Protein AF-A0A7C5HHE4-F1 (afdb_monomer_lite)

Secondary structure (DSSP, 8-state):
-HHHH-TT--EEE-TTS-EEE-GGG-----HHHHT-TT--------TTSPPP-SS--HHHHHHHHHHHHHTSPPP--S---S---SGGGGPPPP--SSSSPPP-TTTS--------S--------TT---S--

Structure (mmCIF, N/CA/C/O backbone):
data_AF-A0A7C5HHE4-F1
#
_entry.id   AF-A0A7C5HHE4-F1
#
loop_
_atom_site.group_PDB
_atom_site.id
_atom_site.type_symbol
_atom_site.label_atom_id
_atom_site.label_alt_id
_atom_site.label_comp_id
_atom_site.label_asym_id
_atom_site.label_entity_id
_atom_site.label_seq_id
_atom_site.pdbx_PDB_ins_code
_atom_site.Cartn_x
_atom_site.Cartn_y
_atom_site.Cartn_z
_atom_site.occupancy
_atom_site.B_iso_or_equiv
_atom_site.auth_seq_id
_atom_site.auth_comp_id
_atom_site.auth_asym_id
_atom_site.auth_atom_id
_atom_site.pdbx_PDB_model_num
ATOM 1 N N . MET A 1 1 ? -16.539 -1.641 33.511 1.00 81.88 1 MET A N 1
ATOM 2 C CA . MET A 1 1 ? -15.264 -2.369 33.288 1.00 81.88 1 MET A CA 1
ATOM 3 C C . MET A 1 1 ? -14.648 -2.061 31.930 1.00 81.88 1 MET A C 1
ATOM 5 O O . MET A 1 1 ? -13.478 -1.718 31.909 1.00 81.88 1 MET A O 1
ATOM 9 N N . CYS A 1 2 ? -15.397 -2.138 30.824 1.00 88.19 2 CYS A N 1
ATOM 10 C CA . CYS A 1 2 ? -14.914 -1.763 29.486 1.00 88.19 2 CYS A CA 1
ATOM 11 C C . CYS A 1 2 ? -14.295 -0.353 29.424 1.00 88.19 2 CYS A C 1
ATOM 13 O O . CYS A 1 2 ? -13.207 -0.215 28.875 1.00 88.19 2 CYS A O 1
ATOM 15 N N . VAL A 1 3 ? -14.925 0.637 30.072 1.00 90.38 3 VAL A N 1
ATOM 16 C CA . VAL A 1 3 ? -14.398 2.005 30.261 1.00 90.38 3 VAL A CA 1
ATOM 17 C C . VAL A 1 3 ? -12.988 1.975 30.861 1.00 90.38 3 VAL A C 1
ATOM 19 O O . VAL A 1 3 ? -12.043 2.434 30.240 1.00 90.38 3 VAL A O 1
ATOM 22 N N . ASN A 1 4 ? -12.808 1.299 31.999 1.00 90.19 4 ASN A N 1
ATOM 23 C CA . ASN A 1 4 ? -11.510 1.203 32.683 1.00 90.19 4 ASN A CA 1
ATOM 24 C C . ASN A 1 4 ? -10.440 0.430 31.887 1.00 90.19 4 ASN A C 1
ATOM 26 O O . ASN A 1 4 ? -9.250 0.563 32.159 1.00 90.19 4 ASN A O 1
ATOM 30 N N . GLN A 1 5 ? -10.845 -0.445 30.960 1.00 91.38 5 GLN A N 1
ATOM 31 C CA . GLN A 1 5 ? -9.909 -1.233 30.153 1.00 91.38 5 GLN A CA 1
ATOM 32 C C . GLN A 1 5 ? -9.448 -0.494 28.890 1.00 91.38 5 GLN A C 1
ATOM 34 O O . GLN A 1 5 ? -8.415 -0.864 28.325 1.00 91.38 5 GLN A O 1
ATOM 39 N N . CYS A 1 6 ? -10.178 0.524 28.437 1.00 93.44 6 CYS A N 1
ATOM 40 C CA . CYS A 1 6 ? -9.833 1.276 27.241 1.00 93.44 6 CYS A CA 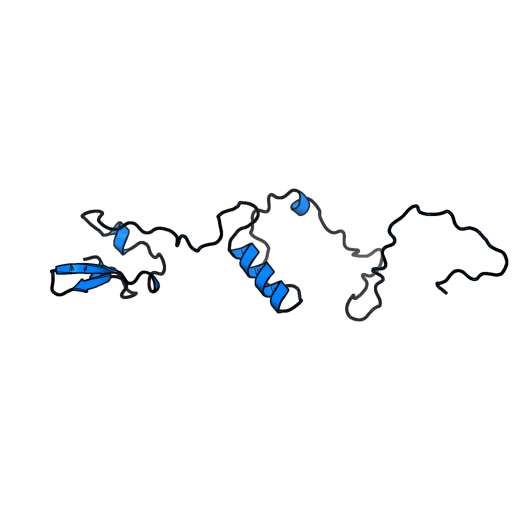1
ATOM 41 C C . CYS A 1 6 ? -8.911 2.452 27.584 1.00 93.44 6 CYS A C 1
ATOM 43 O O . CYS A 1 6 ? -9.295 3.338 28.330 1.00 93.44 6 CYS A O 1
ATOM 45 N N . THR A 1 7 ? -7.708 2.480 27.009 1.00 93.69 7 THR A N 1
ATOM 46 C CA . THR A 1 7 ? -6.773 3.619 27.136 1.00 93.69 7 THR A CA 1
ATOM 47 C C . THR A 1 7 ? -7.063 4.736 26.125 1.00 93.69 7 THR A C 1
ATOM 49 O O . THR A 1 7 ? -6.464 5.799 26.195 1.00 93.69 7 THR A O 1
ATOM 52 N N . PHE A 1 8 ? -7.963 4.486 25.173 1.00 94.25 8 PHE A N 1
ATOM 53 C CA . PHE A 1 8 ? -8.293 5.396 24.073 1.00 94.25 8 PHE A CA 1
ATOM 54 C C . PHE A 1 8 ? -9.666 6.059 24.254 1.00 94.25 8 PHE A C 1
ATOM 56 O O . PHE A 1 8 ? -10.228 6.564 23.289 1.00 94.25 8 PHE A O 1
ATOM 63 N N . ASP A 1 9 ? -10.238 5.992 25.463 1.00 92.75 9 ASP A N 1
ATOM 64 C CA . ASP A 1 9 ? -11.522 6.615 25.816 1.00 92.75 9 ASP A CA 1
ATOM 65 C C . ASP A 1 9 ? -12.663 6.311 24.826 1.00 92.75 9 ASP A C 1
ATOM 67 O O . ASP A 1 9 ? -13.520 7.146 24.535 1.00 92.75 9 ASP A O 1
ATOM 71 N N . VAL A 1 10 ? -12.676 5.084 24.290 1.00 95.12 10 VAL A N 1
ATOM 72 C CA . VAL A 1 10 ? -13.721 4.613 23.367 1.00 95.12 10 VAL A CA 1
ATOM 73 C C . VAL A 1 10 ? -15.041 4.454 24.105 1.00 95.12 10 VAL A C 1
ATOM 75 O O . VAL A 1 10 ? -16.079 4.843 23.586 1.00 95.12 10 VAL A O 1
ATOM 78 N N . HIS A 1 11 ? -15.019 3.864 25.301 1.00 93.25 11 HIS A N 1
ATOM 79 C CA . HIS A 1 11 ? -16.228 3.542 26.055 1.00 93.25 11 HIS A CA 1
ATOM 80 C C . HIS A 1 11 ? -16.489 4.585 27.139 1.00 93.25 11 HIS A C 1
ATOM 82 O O . HIS A 1 11 ? -15.580 4.922 27.895 1.00 93.25 11 HIS A O 1
ATOM 88 N N . TYR A 1 12 ? -17.740 5.013 27.278 1.00 91.56 12 TYR A N 1
ATOM 89 C CA . TYR A 1 12 ? -18.189 5.924 28.329 1.00 91.56 12 TYR A CA 1
ATOM 90 C C . TYR A 1 12 ? -19.559 5.493 28.864 1.00 91.56 12 TYR A C 1
ATOM 92 O O . TYR A 1 12 ? -20.317 4.822 28.165 1.00 91.56 12 TYR A O 1
ATOM 100 N N . ASN A 1 13 ? -19.865 5.845 30.113 1.00 90.62 13 ASN A N 1
ATOM 101 C CA . ASN A 1 13 ? -21.180 5.592 30.706 1.00 90.62 13 ASN A CA 1
ATOM 102 C C . ASN A 1 13 ? -22.024 6.862 30.602 1.00 90.62 13 ASN A C 1
ATOM 104 O O . ASN A 1 13 ? -21.533 7.941 30.937 1.00 90.62 13 ASN A O 1
ATOM 108 N N . GLU A 1 14 ? -23.273 6.730 30.170 1.00 86.25 14 GLU A N 1
ATOM 109 C CA . GLU A 1 14 ? -24.264 7.802 30.280 1.00 86.25 14 GLU A CA 1
ATOM 110 C C . GLU A 1 14 ? -25.022 7.736 31.617 1.00 86.25 14 GLU A C 1
ATOM 112 O O . GLU A 1 14 ? -24.877 6.790 32.398 1.00 86.25 14 GLU A O 1
ATOM 117 N N . GLU A 1 15 ? -25.806 8.778 31.908 1.00 82.75 15 GLU A N 1
ATOM 118 C CA . GLU A 1 15 ? -26.586 8.910 33.151 1.00 82.75 15 GLU A CA 1
ATOM 119 C C . GLU A 1 15 ? -27.642 7.804 33.321 1.00 82.75 15 GLU A C 1
ATOM 121 O O . GLU A 1 15 ? -28.039 7.488 34.441 1.00 82.75 15 GLU A O 1
ATOM 126 N N . ASP A 1 16 ? -28.052 7.172 32.221 1.00 84.56 16 ASP A N 1
ATOM 127 C CA . ASP A 1 16 ? -28.972 6.031 32.174 1.00 84.56 16 ASP A CA 1
ATOM 128 C C . ASP A 1 16 ? -28.315 4.692 32.578 1.00 84.56 16 ASP A C 1
ATOM 130 O O . ASP A 1 16 ? -28.978 3.654 32.612 1.00 84.56 16 ASP A O 1
ATOM 134 N N . GLY A 1 17 ? -27.015 4.699 32.895 1.00 80.88 17 GLY A N 1
ATOM 135 C CA . GLY A 1 17 ? -26.249 3.502 33.237 1.00 80.88 17 GLY A CA 1
ATOM 136 C C . GLY A 1 17 ? -25.891 2.632 32.029 1.00 80.88 17 GLY A C 1
ATOM 137 O O . GLY A 1 17 ? -25.343 1.540 32.208 1.00 80.88 17 GLY A O 1
ATOM 138 N N . VAL A 1 18 ? -26.165 3.096 30.806 1.00 84.94 18 VAL A N 1
ATOM 139 C CA . VAL A 1 18 ? -25.815 2.398 29.570 1.00 84.94 18 VAL A CA 1
ATOM 140 C C . VAL A 1 18 ? -24.413 2.817 29.131 1.00 84.94 18 VAL A C 1
ATOM 142 O O . VAL A 1 18 ? -24.074 3.999 29.053 1.00 84.94 18 VAL A O 1
ATOM 145 N N . ALA A 1 19 ? -23.573 1.827 28.827 1.00 86.75 19 ALA A N 1
ATOM 146 C CA . ALA A 1 19 ? -22.263 2.072 28.241 1.00 86.75 19 ALA A CA 1
ATOM 147 C C . ALA A 1 19 ? -22.404 2.303 26.730 1.00 86.75 19 ALA A C 1
ATOM 149 O O . ALA A 1 19 ? -22.929 1.448 26.015 1.00 86.75 19 ALA A O 1
ATOM 150 N N . ARG A 1 20 ? -21.897 3.434 26.239 1.00 90.75 20 ARG A N 1
ATOM 151 C CA . ARG A 1 20 ? -21.824 3.769 24.811 1.00 90.75 20 ARG A CA 1
ATOM 152 C C . ARG A 1 20 ? -20.377 3.820 24.337 1.00 90.75 20 ARG A C 1
ATOM 154 O O . ARG A 1 20 ? -19.446 3.804 25.146 1.00 90.75 20 ARG A O 1
ATOM 161 N N . SER A 1 21 ? -20.196 3.819 23.019 1.00 91.38 21 SER A N 1
ATOM 162 C CA . SER A 1 21 ? -18.879 3.776 22.385 1.00 91.38 21 SER A CA 1
ATOM 163 C C . SER A 1 21 ? -18.725 4.878 21.340 1.00 91.38 21 SER A C 1
ATOM 165 O O . SER A 1 21 ? -19.691 5.226 20.674 1.00 91.38 21 SER A O 1
ATOM 167 N N . ARG A 1 22 ? -17.508 5.415 21.221 1.00 92.25 22 ARG A N 1
ATOM 168 C CA . ARG A 1 22 ? -17.046 6.291 20.136 1.00 92.25 22 ARG A CA 1
ATOM 169 C C . ARG A 1 22 ? -16.114 5.483 19.244 1.00 92.25 22 ARG A C 1
ATOM 171 O O . ARG A 1 22 ? -14.924 5.354 19.552 1.00 92.25 22 ARG A O 1
ATOM 178 N N . GLU A 1 23 ? -16.662 4.815 18.229 1.00 89.31 23 GLU A N 1
ATOM 179 C CA . GLU A 1 23 ? -15.904 3.849 17.428 1.00 89.31 23 GLU A CA 1
ATOM 180 C C . GLU A 1 23 ? -14.700 4.475 16.707 1.00 89.31 23 GLU A C 1
ATOM 182 O O . GLU A 1 23 ? -13.710 3.782 16.469 1.00 89.31 23 GLU A O 1
ATOM 187 N N . GLU A 1 24 ? -14.738 5.779 16.424 1.00 89.19 24 GLU A N 1
ATOM 188 C CA . GLU A 1 24 ? -13.672 6.545 15.772 1.00 89.19 24 GLU A CA 1
ATOM 189 C C . GLU A 1 24 ? -12.349 6.568 16.555 1.00 89.19 24 GLU A C 1
ATOM 191 O O . GLU A 1 24 ?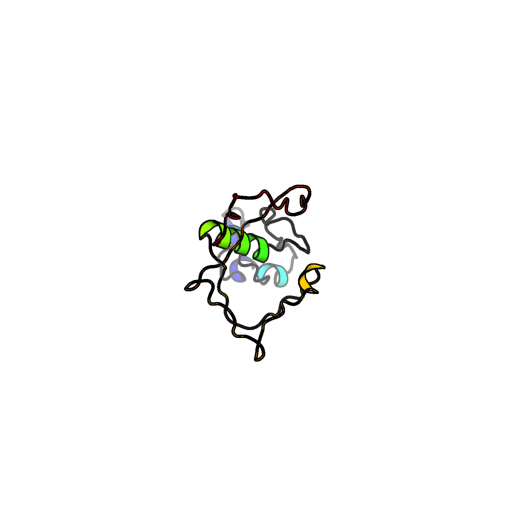 -11.283 6.705 15.956 1.00 89.19 24 GLU A O 1
ATOM 196 N N . ASN A 1 25 ? -12.395 6.369 17.876 1.00 92.25 25 ASN A N 1
ATOM 197 C CA . ASN A 1 25 ? -11.207 6.337 18.733 1.00 92.25 25 ASN A CA 1
ATOM 198 C C . ASN A 1 25 ? -10.600 4.928 18.861 1.00 92.25 25 ASN A C 1
ATOM 200 O O . ASN A 1 25 ? -9.548 4.739 19.477 1.00 92.25 25 ASN A O 1
ATOM 204 N N . CYS A 1 26 ? -11.272 3.900 18.336 1.00 92.25 26 CYS A N 1
ATOM 205 C CA . CYS A 1 26 ? -10.861 2.517 18.528 1.00 92.25 26 CYS A CA 1
ATOM 206 C C . CYS A 1 26 ? -9.668 2.151 17.634 1.00 92.25 26 CYS A C 1
ATOM 208 O O . CYS A 1 26 ? -9.786 2.077 16.415 1.00 92.25 26 CYS A O 1
ATOM 210 N N . VAL A 1 27 ? -8.532 1.804 18.247 1.00 91.56 27 VAL A N 1
ATOM 211 C CA . VAL A 1 27 ? -7.335 1.310 17.533 1.00 91.56 27 VAL A CA 1
ATOM 212 C C . VAL A 1 27 ? -7.284 -0.217 17.387 1.00 91.56 27 VAL A C 1
ATOM 214 O O . VAL A 1 27 ? -6.278 -0.769 16.951 1.00 91.56 27 VAL A O 1
ATOM 217 N N . GLY A 1 28 ? -8.332 -0.930 17.814 1.00 92.19 28 GLY A N 1
ATOM 218 C CA . GLY A 1 28 ? -8.388 -2.391 17.700 1.00 92.19 28 GLY A CA 1
ATOM 219 C C . GLY A 1 28 ? -7.405 -3.142 18.608 1.00 92.19 28 GLY A C 1
ATOM 220 O O . GLY A 1 28 ? -6.919 -4.200 18.239 1.00 92.19 28 GLY A O 1
ATOM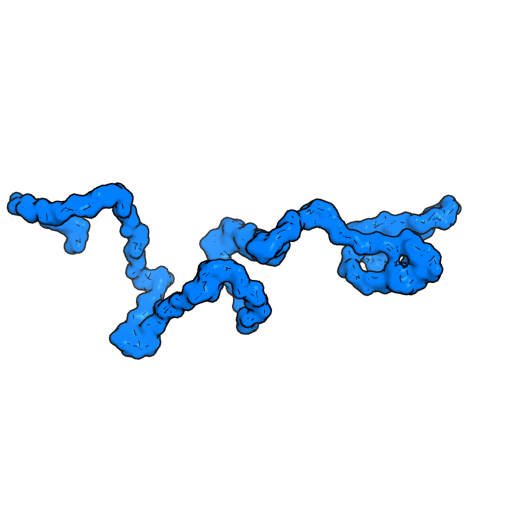 221 N N . CYS A 1 29 ? -7.110 -2.648 19.815 1.00 93.50 29 CYS A N 1
ATOM 222 C CA . CYS A 1 29 ? -6.207 -3.340 20.753 1.00 93.50 29 CYS A CA 1
ATOM 223 C C . CYS A 1 29 ? -6.810 -4.602 21.410 1.00 93.50 29 CYS A C 1
ATOM 225 O O . CYS A 1 29 ? -6.131 -5.286 22.171 1.00 93.50 29 CYS A O 1
ATOM 227 N N . HIS A 1 30 ? -8.096 -4.888 21.175 1.00 92.69 30 HIS A N 1
ATOM 228 C CA . HIS A 1 30 ? -8.854 -6.046 21.680 1.00 92.69 30 HIS A CA 1
ATOM 229 C C . HIS A 1 30 ? -8.999 -6.196 23.205 1.00 92.69 30 HIS A C 1
ATOM 231 O O . HIS A 1 30 ? -9.727 -7.075 23.667 1.00 92.69 30 HIS A O 1
ATOM 237 N N . ARG A 1 31 ? -8.405 -5.310 24.009 1.00 93.75 31 ARG A N 1
ATOM 238 C CA . ARG A 1 31 ? -8.410 -5.414 25.476 1.00 93.75 31 ARG A CA 1
ATOM 239 C C . ARG A 1 31 ? -9.818 -5.397 26.080 1.00 93.75 31 ARG A C 1
ATOM 241 O O . ARG A 1 31 ? -10.136 -6.231 26.921 1.00 93.75 31 ARG A O 1
ATOM 248 N N . CYS A 1 32 ? -10.684 -4.485 25.640 1.00 93.50 32 CYS A N 1
ATOM 249 C CA . CYS A 1 32 ? -12.049 -4.384 26.164 1.00 93.50 32 CYS A CA 1
ATOM 250 C C . CYS A 1 32 ? -12.905 -5.625 25.858 1.00 93.50 32 CYS A C 1
ATOM 252 O O . CYS A 1 32 ? -13.700 -6.018 26.708 1.00 93.50 32 CYS A O 1
ATOM 254 N N . ALA A 1 33 ? -12.7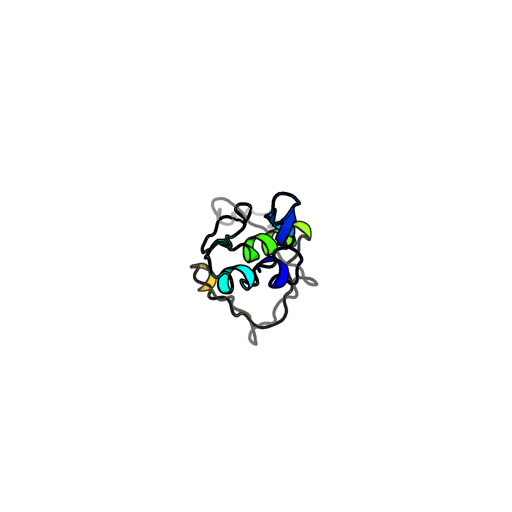10 -6.264 24.699 1.00 92.88 33 ALA A N 1
ATOM 255 C CA . ALA A 1 33 ? -13.422 -7.481 24.315 1.00 92.88 33 ALA A CA 1
ATOM 256 C C . ALA A 1 33 ? -12.948 -8.706 25.117 1.00 92.88 33 ALA A C 1
ATOM 258 O O . ALA A 1 33 ? -13.771 -9.477 25.600 1.00 92.88 33 ALA A O 1
ATOM 259 N N . VAL A 1 34 ? -11.632 -8.855 25.319 1.00 93.06 34 VAL A N 1
ATOM 260 C CA . VAL A 1 34 ? -11.042 -9.997 26.045 1.00 93.06 34 VAL A CA 1
ATOM 261 C C . VAL A 1 34 ? -11.392 -9.979 27.534 1.00 93.06 34 VAL A C 1
ATOM 263 O O . VAL A 1 34 ? -11.713 -11.014 28.108 1.00 93.06 34 VAL A O 1
ATOM 266 N N . PHE A 1 35 ? -11.349 -8.807 28.170 1.00 91.44 35 PHE A N 1
ATOM 267 C CA . PHE A 1 35 ? -11.586 -8.676 29.611 1.00 91.44 35 PHE A CA 1
ATOM 268 C C . PHE A 1 35 ? -13.065 -8.493 29.980 1.00 91.44 35 PHE A C 1
ATOM 270 O O . PHE A 1 35 ? -13.374 -8.245 31.145 1.00 91.44 35 PHE A O 1
ATOM 277 N N . CYS A 1 36 ? -13.990 -8.571 29.021 1.00 91.75 36 CYS A N 1
ATOM 278 C CA . CYS A 1 36 ? -15.413 -8.429 29.302 1.00 91.75 36 CYS A CA 1
ATOM 279 C C . CYS A 1 36 ? -15.976 -9.738 29.892 1.00 91.75 36 CYS A C 1
ATOM 281 O O . CYS A 1 36 ? -16.106 -10.712 29.153 1.00 91.75 36 CYS A O 1
ATOM 283 N N . PRO A 1 37 ? -16.375 -9.781 31.179 1.00 90.19 37 PRO A N 1
ATOM 284 C CA . PRO A 1 37 ? -16.870 -11.013 31.802 1.00 90.19 37 PRO A CA 1
ATOM 285 C C . PRO A 1 37 ? -18.222 -11.472 31.239 1.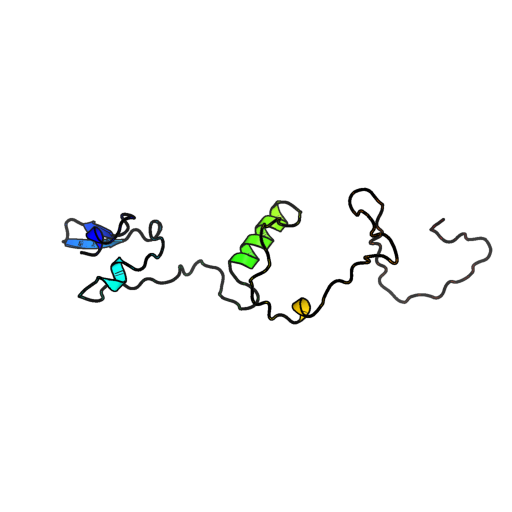00 90.19 37 PRO A C 1
ATOM 287 O O . PRO A 1 37 ? -18.574 -12.639 31.352 1.00 90.19 37 PRO A O 1
ATOM 290 N N . THR A 1 38 ? -18.991 -10.557 30.647 1.00 90.75 38 THR A N 1
ATOM 291 C CA . THR A 1 38 ? -20.307 -10.832 30.056 1.00 90.75 38 THR A CA 1
ATOM 292 C C . THR A 1 38 ? -20.253 -11.036 28.545 1.00 90.75 38 THR A C 1
ATOM 294 O O . THR A 1 38 ? -21.296 -11.244 27.935 1.00 90.75 38 THR A O 1
ATOM 297 N N . HIS A 1 39 ? -19.068 -10.945 27.927 1.00 89.69 39 HIS A N 1
ATOM 298 C CA . HIS A 1 39 ? -18.894 -11.020 26.472 1.00 89.69 39 HIS A CA 1
ATOM 299 C C . HIS A 1 39 ? -19.790 -10.045 25.679 1.00 89.69 39 HIS A C 1
ATOM 301 O O . HIS A 1 39 ? -20.197 -10.324 24.557 1.00 89.69 39 HIS A O 1
ATOM 307 N N . ALA A 1 40 ? -20.081 -8.872 26.249 1.00 89.25 40 ALA A N 1
ATOM 308 C CA . ALA A 1 40 ? -20.986 -7.880 25.664 1.00 89.25 40 ALA A CA 1
ATOM 309 C C . ALA A 1 40 ? -20.385 -7.069 24.497 1.00 89.25 40 ALA A C 1
ATOM 311 O O . ALA A 1 40 ? -21.076 -6.243 23.908 1.00 89.25 40 ALA A O 1
ATOM 312 N N . LEU A 1 41 ? -19.100 -7.255 24.175 1.00 89.81 41 LEU A N 1
ATOM 313 C CA . LEU A 1 41 ? -18.379 -6.459 23.180 1.00 89.81 41 LEU A CA 1
ATOM 314 C C . LEU A 1 41 ? -17.786 -7.355 22.095 1.00 89.81 41 LEU A C 1
ATOM 316 O O . LEU A 1 41 ? -17.055 -8.294 22.400 1.00 89.81 41 LEU A O 1
ATOM 320 N N . THR A 1 42 ? -18.030 -6.998 20.834 1.00 89.44 42 THR A N 1
ATOM 321 C CA . THR A 1 42 ? -17.350 -7.588 19.674 1.00 89.44 42 THR A CA 1
ATOM 322 C C . THR A 1 42 ? -16.752 -6.475 18.826 1.00 89.44 42 THR A C 1
ATOM 324 O O . THR A 1 42 ? -17.417 -5.486 18.529 1.00 89.44 42 THR A O 1
ATOM 327 N N . ILE A 1 43 ? -15.481 -6.620 18.454 1.00 90.50 43 ILE A N 1
ATOM 328 C CA . ILE A 1 43 ? -14.787 -5.666 17.585 1.00 90.50 43 ILE A CA 1
ATOM 329 C C . ILE A 1 43 ? -14.844 -6.212 16.164 1.00 90.50 43 ILE A C 1
ATOM 331 O O . ILE A 1 43 ? -14.349 -7.307 15.897 1.00 90.50 43 ILE A O 1
ATOM 335 N N . HIS A 1 44 ? -15.423 -5.432 15.258 1.00 87.75 44 HIS A N 1
ATOM 336 C CA . HIS A 1 44 ? -15.485 -5.746 13.837 1.00 87.75 44 HIS A CA 1
ATOM 337 C C . HIS A 1 44 ? -14.643 -4.760 13.033 1.00 87.75 44 HIS A C 1
ATOM 339 O O . HIS A 1 44 ? -14.384 -3.636 13.462 1.00 87.75 44 HIS A O 1
ATOM 345 N N . ARG A 1 45 ? -14.211 -5.189 11.845 1.00 82.00 45 ARG A N 1
ATOM 346 C CA . ARG A 1 45 ? -13.585 -4.283 10.880 1.00 82.00 45 ARG A CA 1
ATOM 347 C C . ARG A 1 45 ? -14.615 -3.274 10.387 1.00 82.00 45 ARG A C 1
ATOM 349 O O . ARG A 1 45 ? -15.782 -3.622 10.216 1.00 82.00 45 ARG A O 1
ATOM 356 N N . ASN A 1 46 ? -14.170 -2.045 10.144 1.00 81.00 46 ASN A N 1
ATOM 357 C CA . ASN A 1 46 ? -15.042 -0.999 9.628 1.00 81.00 46 ASN A CA 1
ATOM 358 C C . ASN A 1 46 ? -15.576 -1.421 8.239 1.00 81.00 46 ASN A C 1
ATOM 360 O O . ASN A 1 46 ? -14.767 -1.737 7.365 1.00 81.00 46 ASN A O 1
ATOM 364 N N . PRO A 1 47 ? -16.904 -1.435 8.014 1.00 70.31 47 PRO A N 1
ATOM 365 C CA . PRO A 1 47 ? -17.495 -1.841 6.738 1.00 70.31 47 PRO A CA 1
ATOM 366 C C . PRO A 1 47 ? -17.145 -0.910 5.567 1.00 70.31 47 PRO A C 1
ATOM 368 O O . PRO A 1 47 ? -17.264 -1.327 4.419 1.00 70.31 47 PRO A O 1
ATOM 371 N N . LEU A 1 48 ? -16.694 0.321 5.836 1.00 68.00 48 LEU A N 1
ATOM 372 C CA . LEU A 1 48 ? -16.177 1.251 4.823 1.00 68.00 48 LEU A CA 1
ATOM 373 C C . LEU A 1 48 ? -14.743 0.923 4.374 1.00 68.00 48 LEU A C 1
ATOM 375 O O . LEU A 1 48 ? -14.203 1.613 3.512 1.00 68.00 48 LEU A O 1
ATOM 379 N N . GLN A 1 49 ? -14.102 -0.100 4.946 1.00 72.88 49 GLN A N 1
ATOM 380 C CA . GLN A 1 49 ? -12.813 -0.572 4.446 1.00 72.88 49 GLN A CA 1
ATOM 381 C C . GLN A 1 49 ? -12.969 -1.151 3.038 1.00 72.88 49 GLN A C 1
ATOM 383 O O . GLN A 1 49 ? -14.005 -1.722 2.688 1.00 72.88 49 GLN A O 1
ATOM 388 N N . PHE A 1 50 ? -11.912 -1.028 2.231 1.00 79.50 50 PHE A N 1
ATOM 389 C CA . PHE A 1 50 ? -11.870 -1.642 0.910 1.00 79.50 50 PHE A CA 1
ATOM 390 C C . PHE A 1 50 ? -12.244 -3.124 0.993 1.00 79.50 50 PHE A C 1
ATOM 392 O O . PHE A 1 50 ? -11.836 -3.839 1.915 1.00 79.50 50 PHE A O 1
ATOM 399 N N . ARG A 1 51 ? -13.023 -3.596 0.013 1.00 80.00 51 ARG A N 1
ATOM 400 C CA . ARG A 1 51 ? -13.437 -4.999 -0.051 1.00 80.00 51 ARG A CA 1
ATOM 401 C C . ARG A 1 51 ? -12.196 -5.887 -0.033 1.00 80.00 51 ARG A C 1
ATOM 403 O O . ARG A 1 51 ? -11.361 -5.793 -0.927 1.00 80.00 51 ARG A O 1
ATOM 410 N N . ALA A 1 52 ? -12.123 -6.782 0.950 1.00 72.25 52 ALA A N 1
ATOM 411 C CA . ALA A 1 52 ? -11.022 -7.725 1.059 1.00 72.25 52 ALA A CA 1
ATOM 412 C C . ALA A 1 52 ? -10.926 -8.580 -0.215 1.00 72.25 52 ALA A C 1
ATOM 414 O O . ALA A 1 52 ? -11.859 -9.302 -0.575 1.00 72.25 52 ALA A O 1
ATOM 415 N N . ASN A 1 53 ? -9.789 -8.476 -0.894 1.00 80.50 53 ASN A N 1
ATOM 416 C CA . ASN A 1 53 ? -9.419 -9.287 -2.040 1.00 80.50 53 ASN A CA 1
ATOM 417 C C . ASN A 1 53 ? -7.969 -9.732 -1.842 1.00 80.50 53 ASN A C 1
ATOM 419 O O . ASN A 1 53 ? -7.170 -9.035 -1.222 1.00 80.50 53 ASN A O 1
ATOM 423 N N . TYR A 1 54 ? -7.646 -10.900 -2.374 1.00 78.94 54 TYR A N 1
ATOM 424 C CA . TYR A 1 54 ? -6.296 -11.431 -2.375 1.00 78.94 54 TYR A CA 1
ATOM 425 C C . TYR A 1 54 ? -5.315 -10.552 -3.163 1.00 78.94 54 TYR A C 1
ATOM 427 O O . TYR A 1 54 ? -4.235 -10.244 -2.674 1.00 78.94 54 TYR A O 1
ATOM 435 N N . ASN A 1 55 ? -5.726 -10.089 -4.347 1.00 81.06 55 ASN A N 1
ATOM 436 C CA . ASN A 1 55 ? -4.902 -9.231 -5.202 1.00 81.06 55 ASN A CA 1
ATOM 437 C C . ASN A 1 55 ? -4.982 -7.753 -4.793 1.00 81.06 55 ASN A C 1
ATOM 439 O O . ASN A 1 55 ? -4.028 -7.006 -4.975 1.00 81.06 55 ASN A O 1
ATOM 443 N N . TRP A 1 56 ? -6.126 -7.329 -4.248 1.00 84.50 56 TRP A N 1
ATOM 444 C CA . TRP A 1 56 ? -6.387 -5.938 -3.874 1.00 84.50 56 TRP A CA 1
ATOM 445 C C . TRP A 1 56 ? -6.533 -5.825 -2.360 1.00 84.50 56 TRP A C 1
ATOM 447 O O . TRP A 1 56 ? -7.641 -5.779 -1.823 1.00 84.50 56 TRP A O 1
ATOM 457 N N . SER A 1 57 ? -5.395 -5.823 -1.667 1.00 84.88 57 SER A N 1
ATOM 458 C CA . SER A 1 57 ? -5.358 -5.491 -0.246 1.00 84.88 57 SER A CA 1
ATOM 459 C C . SER A 1 57 ? -5.516 -3.980 -0.055 1.00 84.88 57 SER A C 1
ATOM 461 O O . SER A 1 57 ? -5.205 -3.192 -0.948 1.00 84.88 57 SER A O 1
ATOM 463 N N . GLN A 1 58 ? -5.976 -3.563 1.127 1.00 85.62 58 GLN A N 1
ATOM 464 C CA . GLN A 1 58 ? -6.079 -2.142 1.469 1.00 85.62 58 GLN A CA 1
ATOM 465 C C . GLN A 1 58 ? -4.745 -1.404 1.260 1.00 85.62 58 GLN A C 1
ATOM 467 O O . GLN A 1 58 ? -4.744 -0.334 0.664 1.00 85.62 58 GLN A O 1
ATOM 472 N N . GLY A 1 59 ? -3.620 -2.005 1.667 1.00 86.00 59 GLY A N 1
ATOM 473 C CA . GLY A 1 59 ? -2.295 -1.408 1.477 1.00 86.00 59 GLY A CA 1
ATOM 474 C C . GLY A 1 59 ? -1.947 -1.189 0.002 1.00 86.00 59 GLY A C 1
ATOM 475 O O . GLY A 1 59 ? -1.538 -0.096 -0.366 1.00 86.00 59 GLY A O 1
ATOM 476 N N . VAL A 1 60 ? -2.202 -2.181 -0.862 1.00 86.88 60 VAL A N 1
ATOM 477 C CA . VAL A 1 60 ? -1.959 -2.060 -2.314 1.00 86.88 60 VAL A CA 1
ATOM 478 C C . VAL A 1 60 ? -2.792 -0.931 -2.923 1.00 86.88 60 VAL A C 1
ATOM 480 O O . VAL A 1 60 ? -2.283 -0.151 -3.723 1.00 86.88 60 VAL A O 1
ATOM 483 N N . ILE A 1 61 ? -4.066 -0.819 -2.538 1.00 89.69 61 ILE A N 1
ATOM 484 C CA . ILE A 1 61 ? -4.951 0.238 -3.042 1.00 89.69 61 ILE A CA 1
ATOM 485 C C . ILE A 1 61 ? -4.450 1.614 -2.594 1.00 89.69 61 ILE A C 1
ATOM 487 O O . ILE A 1 61 ? -4.336 2.520 -3.416 1.00 89.69 61 ILE A O 1
ATOM 491 N N . GLU A 1 62 ? -4.121 1.772 -1.312 1.00 89.81 62 GLU A N 1
ATOM 492 C CA . GLU A 1 62 ? -3.590 3.027 -0.775 1.00 89.81 62 GLU A CA 1
ATOM 493 C C . GLU A 1 62 ? -2.276 3.434 -1.451 1.00 89.81 62 GLU A C 1
ATOM 495 O O . GLU A 1 62 ? -2.086 4.609 -1.761 1.00 89.81 62 GLU A O 1
ATOM 500 N N . ASP A 1 63 ? -1.381 2.483 -1.713 1.00 90.56 63 ASP A N 1
ATOM 501 C CA . ASP A 1 63 ? -0.105 2.754 -2.372 1.00 90.56 63 ASP A CA 1
ATOM 502 C C . ASP A 1 63 ? -0.292 3.169 -3.834 1.00 90.56 63 ASP A C 1
ATOM 504 O O . ASP A 1 63 ? 0.345 4.123 -4.282 1.00 90.56 63 ASP A O 1
ATOM 508 N N . ILE A 1 64 ? -1.212 2.528 -4.561 1.00 90.56 64 ILE A N 1
ATOM 509 C CA . ILE A 1 64 ? -1.570 2.921 -5.932 1.00 90.56 64 ILE A CA 1
ATOM 510 C C . ILE A 1 64 ? -2.173 4.325 -5.956 1.00 90.56 64 ILE A C 1
ATOM 512 O O . ILE A 1 64 ? -1.801 5.131 -6.807 1.00 90.56 64 ILE A O 1
ATOM 516 N N . LEU A 1 65 ? -3.068 4.646 -5.017 1.00 92.25 65 LEU A N 1
ATOM 517 C CA . LEU A 1 65 ? -3.661 5.981 -4.922 1.00 92.25 65 LEU A CA 1
ATOM 518 C C . LEU A 1 65 ? -2.589 7.046 -4.650 1.00 92.25 65 LEU A C 1
ATOM 520 O O . LEU A 1 65 ? -2.527 8.042 -5.367 1.00 92.25 65 LEU A O 1
ATOM 524 N N . LYS A 1 66 ? -1.672 6.797 -3.706 1.00 91.88 66 LYS A N 1
ATOM 525 C CA . LYS A 1 66 ? -0.538 7.699 -3.428 1.00 91.88 66 LYS A CA 1
ATOM 526 C C . LYS A 1 66 ? 0.367 7.893 -4.649 1.00 91.88 66 LYS A C 1
ATOM 528 O O . LYS A 1 66 ? 0.841 9.001 -4.900 1.00 91.88 66 LYS A O 1
ATOM 533 N N . GLN A 1 67 ? 0.630 6.828 -5.408 1.00 93.75 67 GLN A N 1
ATOM 534 C CA . GLN A 1 67 ? 1.416 6.914 -6.643 1.00 93.75 67 GLN A CA 1
ATOM 535 C C . GLN A 1 67 ? 0.694 7.728 -7.718 1.00 93.75 67 GLN A C 1
ATOM 537 O O . GLN A 1 67 ? 1.323 8.562 -8.371 1.00 93.75 67 GLN A O 1
ATOM 542 N N . ALA A 1 68 ? -0.617 7.525 -7.874 1.00 95.06 68 ALA A N 1
ATOM 543 C CA . ALA A 1 68 ? -1.441 8.252 -8.832 1.00 95.06 68 ALA A CA 1
ATOM 544 C C . ALA A 1 68 ? -1.498 9.756 -8.523 1.00 95.06 68 ALA A C 1
ATOM 546 O O . ALA A 1 68 ? -1.402 10.566 -9.440 1.00 95.06 68 ALA A O 1
ATOM 547 N N . GLU A 1 69 ? -1.586 10.135 -7.245 1.00 93.88 69 GLU A N 1
ATOM 548 C CA . GLU A 1 69 ? -1.572 11.540 -6.813 1.00 93.88 69 GLU A CA 1
ATOM 549 C C . GLU A 1 69 ? -0.245 12.242 -7.127 1.00 93.88 69 GLU A C 1
ATOM 551 O O . GLU A 1 69 ? -0.232 13.401 -7.542 1.00 93.88 69 GLU A O 1
ATOM 556 N N . ARG A 1 70 ? 0.886 11.552 -6.935 1.00 89.88 70 ARG A N 1
ATOM 557 C CA . ARG A 1 70 ? 2.224 12.132 -7.129 1.00 89.88 70 ARG A CA 1
ATOM 558 C C . ARG A 1 70 ? 2.733 12.029 -8.571 1.00 89.88 70 ARG A C 1
ATOM 560 O O . ARG A 1 70 ? 3.636 12.775 -8.942 1.00 89.88 70 ARG A O 1
ATOM 567 N N . GLY A 1 71 ? 2.205 11.093 -9.360 1.00 87.88 71 GLY A N 1
ATOM 568 C CA . GLY A 1 71 ? 2.696 10.789 -10.706 1.00 87.88 71 GLY A CA 1
ATOM 569 C C . GLY A 1 71 ? 4.082 10.131 -10.721 1.00 87.88 71 GLY A C 1
ATOM 570 O O . GLY A 1 71 ? 4.811 10.257 -11.702 1.00 87.88 71 GLY A O 1
ATOM 571 N N . GLY A 1 72 ? 4.476 9.460 -9.634 1.00 87.81 72 GLY A N 1
ATOM 572 C CA . GLY A 1 72 ? 5.782 8.813 -9.506 1.00 87.81 72 GLY A CA 1
ATOM 573 C C . GLY A 1 72 ? 5.737 7.562 -8.632 1.00 87.81 72 GLY A C 1
ATOM 574 O O . GLY A 1 72 ? 4.812 7.373 -7.843 1.00 87.81 72 GLY A O 1
ATOM 575 N N . THR A 1 73 ? 6.752 6.709 -8.768 1.00 88.69 73 THR A N 1
ATOM 576 C CA . THR A 1 73 ? 6.852 5.446 -8.025 1.00 88.69 73 THR A CA 1
ATOM 577 C C . THR A 1 73 ? 7.021 5.687 -6.524 1.00 88.69 73 THR A C 1
ATOM 579 O O . THR A 1 73 ? 7.775 6.567 -6.100 1.00 88.69 73 THR A O 1
ATOM 582 N N . LEU A 1 74 ? 6.335 4.885 -5.705 1.00 88.50 74 LEU A N 1
ATOM 583 C CA . LEU A 1 74 ? 6.466 4.941 -4.250 1.00 88.50 74 LEU A CA 1
ATOM 584 C C . LEU A 1 74 ? 7.831 4.387 -3.825 1.00 88.50 74 LEU A C 1
ATOM 586 O O . LEU A 1 74 ? 8.235 3.313 -4.263 1.00 88.50 74 LEU A O 1
ATOM 590 N N . LEU A 1 75 ? 8.529 5.112 -2.953 1.00 88.88 75 LEU A N 1
ATOM 591 C CA . LEU A 1 75 ? 9.811 4.685 -2.398 1.00 88.88 75 LEU A CA 1
ATOM 592 C C . LEU A 1 75 ? 9.605 4.120 -0.993 1.00 88.88 75 LEU A C 1
ATOM 594 O O . LEU A 1 75 ? 9.105 4.818 -0.110 1.00 88.88 75 LEU A O 1
ATOM 598 N N . THR A 1 76 ? 10.029 2.877 -0.778 1.00 86.12 76 THR A N 1
ATOM 599 C CA . THR A 1 76 ? 9.980 2.192 0.520 1.00 86.12 76 THR A CA 1
ATOM 600 C C . THR A 1 76 ? 11.375 1.723 0.930 1.00 86.12 76 THR A C 1
ATOM 602 O O . THR A 1 76 ? 12.209 1.411 0.084 1.00 86.12 76 THR A O 1
ATOM 605 N N . GLY A 1 77 ? 11.644 1.666 2.235 1.00 86.12 77 GLY A N 1
ATOM 606 C CA . GLY A 1 77 ? 12.874 1.088 2.782 1.00 86.12 77 GLY A CA 1
ATOM 607 C C . GLY A 1 77 ? 12.626 -0.309 3.351 1.00 86.12 77 GLY A C 1
ATOM 608 O O . GLY A 1 77 ? 11.552 -0.542 3.900 1.00 86.12 77 GLY A O 1
ATOM 609 N N . ARG A 1 78 ? 13.654 -1.173 3.303 1.00 90.00 78 ARG A N 1
ATOM 610 C CA . ARG A 1 78 ? 13.687 -2.620 3.644 1.00 90.00 78 ARG A CA 1
ATOM 611 C C . ARG A 1 78 ? 13.459 -3.550 2.452 1.00 90.00 78 ARG A C 1
ATOM 613 O O . ARG A 1 78 ? 13.103 -3.126 1.360 1.00 90.00 78 ARG A O 1
ATOM 620 N N . GLY A 1 79 ? 13.758 -4.827 2.689 1.00 83.88 79 GLY A N 1
ATOM 621 C CA . GLY A 1 79 ? 13.485 -5.906 1.755 1.00 83.88 79 GLY A CA 1
ATOM 622 C C . GLY A 1 79 ? 11.991 -6.162 1.586 1.00 83.88 79 GLY A C 1
ATOM 623 O O . GLY A 1 79 ? 11.136 -5.542 2.215 1.00 83.88 79 GLY A O 1
ATOM 624 N N . THR A 1 80 ? 11.707 -7.109 0.711 1.00 83.12 80 THR A N 1
ATOM 625 C CA . THR A 1 80 ? 10.358 -7.500 0.333 1.00 83.12 80 THR A CA 1
ATOM 626 C C . THR A 1 80 ? 9.949 -8.729 1.144 1.00 83.12 80 THR A C 1
ATOM 628 O O . THR A 1 80 ? 10.555 -9.783 0.997 1.00 83.12 80 THR A O 1
ATOM 631 N N . ASP A 1 81 ? 8.965 -8.561 2.023 1.00 78.62 81 ASP A N 1
ATOM 632 C CA . ASP A 1 81 ? 8.364 -9.600 2.878 1.00 78.62 81 ASP A CA 1
ATOM 633 C C . ASP A 1 81 ? 6.945 -10.068 2.455 1.00 78.62 81 ASP A C 1
ATOM 635 O O . ASP A 1 81 ? 6.468 -11.076 2.975 1.00 78.62 81 ASP A O 1
ATOM 639 N N . PRO A 1 82 ? 6.213 -9.404 1.528 1.00 74.31 82 PRO A N 1
ATOM 640 C CA . PRO A 1 82 ? 4.921 -9.931 1.101 1.00 74.31 82 PRO A CA 1
ATOM 641 C C . PRO A 1 82 ? 5.031 -11.270 0.362 1.00 74.31 82 PRO A C 1
ATOM 643 O O . PRO A 1 82 ? 5.852 -11.446 -0.539 1.00 74.31 82 PRO A O 1
ATOM 646 N N . ASN A 1 83 ? 4.115 -12.184 0.684 1.00 70.56 83 ASN A N 1
ATOM 647 C CA . ASN A 1 83 ? 3.865 -13.373 -0.121 1.00 70.56 83 ASN A CA 1
ATOM 648 C C . ASN A 1 83 ? 3.097 -12.951 -1.373 1.00 70.56 83 ASN A C 1
ATOM 650 O O . ASN A 1 83 ? 1.876 -12.798 -1.327 1.00 70.56 83 ASN A O 1
ATOM 654 N N . TYR A 1 84 ? 3.813 -12.726 -2.469 1.00 66.88 84 TYR A N 1
ATOM 655 C CA . TYR A 1 84 ? 3.203 -12.445 -3.759 1.00 66.88 84 TYR A CA 1
ATOM 656 C C . TYR A 1 84 ? 2.846 -13.741 -4.479 1.00 66.88 84 TYR A C 1
ATOM 658 O O . TYR A 1 84 ? 3.624 -14.691 -4.531 1.00 66.88 84 TYR A O 1
ATOM 666 N N . VAL A 1 85 ? 1.615 -13.805 -4.965 1.00 62.19 85 VAL A N 1
ATOM 667 C CA . VAL A 1 85 ? 0.977 -15.053 -5.414 1.00 62.19 85 VAL A CA 1
ATOM 668 C C . VAL A 1 85 ? 0.153 -14.797 -6.672 1.00 62.19 85 VAL A C 1
ATOM 670 O O . VAL A 1 85 ? -0.718 -15.588 -7.033 1.00 62.19 85 VAL A O 1
ATOM 673 N N . ASN A 1 86 ? 0.430 -13.684 -7.355 1.00 70.12 86 ASN A N 1
ATOM 674 C CA . ASN A 1 86 ? -0.082 -13.427 -8.684 1.00 70.12 86 ASN A CA 1
ATOM 675 C C . ASN A 1 86 ? 0.909 -13.973 -9.720 1.00 70.12 86 ASN A C 1
ATOM 677 O O . ASN A 1 86 ? 2.119 -14.014 -9.513 1.00 70.12 86 ASN A O 1
ATOM 681 N N . TYR A 1 87 ? 0.373 -14.368 -10.870 1.00 78.56 87 TYR A N 1
ATOM 682 C CA . TYR A 1 87 ? 1.127 -14.878 -12.005 1.00 78.56 87 TYR A CA 1
ATOM 683 C C . TYR A 1 87 ? 2.285 -13.953 -12.421 1.00 78.56 87 TYR A C 1
ATOM 685 O O . TYR A 1 87 ? 3.364 -14.432 -12.762 1.00 78.56 87 TYR A O 1
ATOM 693 N N . TRP A 1 88 ? 2.080 -12.634 -12.355 1.00 82.00 88 TRP A N 1
ATOM 694 C CA . TRP A 1 88 ? 3.083 -11.632 -12.732 1.00 82.00 88 TRP A CA 1
ATOM 695 C C . TRP A 1 88 ? 4.314 -11.620 -11.824 1.00 82.00 88 TRP A C 1
ATOM 697 O O . TRP A 1 88 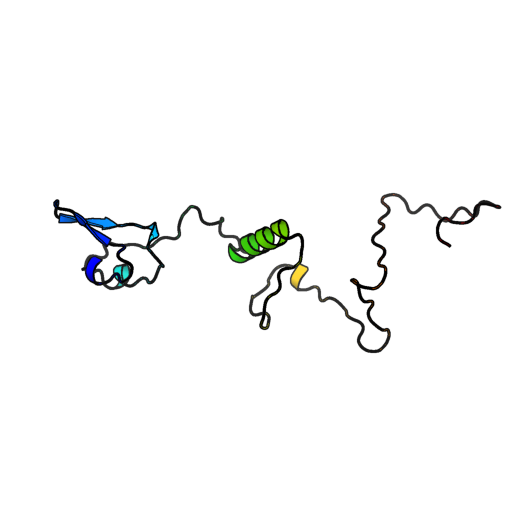? 5.399 -11.293 -12.293 1.00 82.00 88 TRP A O 1
ATOM 707 N N . ASP A 1 89 ? 4.178 -12.038 -10.568 1.00 76.88 89 ASP A N 1
ATOM 708 C CA . ASP A 1 89 ? 5.272 -12.026 -9.591 1.00 76.88 89 ASP A CA 1
ATOM 709 C C . ASP A 1 89 ? 6.268 -13.174 -9.817 1.00 76.88 89 ASP A C 1
ATOM 711 O O . ASP A 1 89 ? 7.361 -13.192 -9.253 1.00 76.88 89 ASP A O 1
ATOM 715 N N . HIS A 1 90 ? 5.914 -14.131 -10.681 1.00 82.19 90 HIS A N 1
ATOM 716 C CA . HIS A 1 90 ? 6.838 -15.152 -11.171 1.00 82.19 90 HIS A CA 1
ATOM 717 C C . HIS A 1 90 ? 7.767 -14.631 -12.276 1.00 82.19 90 HIS A C 1
ATOM 719 O O . HIS A 1 90 ? 8.735 -15.310 -12.626 1.00 82.19 90 HIS A O 1
ATOM 725 N N . LEU A 1 91 ? 7.489 -13.452 -12.843 1.00 86.88 91 LEU A N 1
ATOM 726 C CA . LEU A 1 91 ? 8.345 -12.828 -13.844 1.00 86.88 91 LEU A CA 1
ATOM 727 C C . LEU A 1 91 ? 9.424 -11.997 -13.148 1.00 86.88 91 LEU A C 1
ATOM 729 O O . LEU A 1 91 ? 9.136 -11.043 -12.431 1.00 86.88 91 LEU A O 1
ATOM 733 N N . LEU A 1 92 ? 10.686 -12.337 -13.399 1.00 84.38 92 LEU A N 1
ATOM 734 C CA . LEU A 1 92 ? 11.828 -11.571 -12.911 1.00 84.38 92 LEU A CA 1
ATOM 735 C C . LEU A 1 92 ? 12.355 -10.658 -14.017 1.00 84.38 92 LEU A C 1
ATOM 737 O O . LEU A 1 92 ? 12.541 -11.084 -15.158 1.00 84.38 92 LEU A O 1
ATOM 741 N N . LEU A 1 93 ? 12.622 -9.399 -13.667 1.00 85.50 93 LEU A N 1
ATOM 742 C CA . LEU A 1 93 ? 13.270 -8.455 -14.571 1.00 85.50 93 LEU A CA 1
ATOM 743 C C . LEU A 1 93 ? 14.748 -8.814 -14.706 1.00 85.50 93 LEU A C 1
ATOM 745 O O . LEU A 1 93 ? 15.475 -8.900 -13.715 1.00 85.50 93 LEU A O 1
ATOM 749 N N . ASN A 1 94 ? 15.193 -9.006 -15.944 1.00 88.12 94 ASN A N 1
ATOM 750 C CA . ASN A 1 94 ? 16.605 -9.192 -16.228 1.00 88.12 94 ASN A CA 1
ATOM 751 C C . ASN A 1 94 ? 17.305 -7.829 -16.257 1.00 88.12 94 ASN A C 1
ATOM 753 O O . ASN A 1 94 ? 16.849 -6.909 -16.935 1.00 88.12 94 ASN A O 1
ATOM 757 N N . ALA A 1 95 ? 18.422 -7.718 -15.545 1.00 85.88 95 ALA A N 1
ATOM 758 C CA . ALA A 1 95 ? 19.271 -6.539 -15.542 1.00 85.88 95 ALA A CA 1
ATOM 759 C C . ALA A 1 95 ? 20.676 -6.933 -15.999 1.00 85.88 95 ALA A C 1
ATOM 761 O O . ALA A 1 95 ? 21.253 -7.909 -15.515 1.00 85.88 95 ALA A O 1
ATOM 762 N N . SER A 1 96 ? 21.244 -6.161 -16.920 1.00 87.19 96 SER A N 1
ATOM 763 C CA . SER A 1 96 ? 22.632 -6.325 -17.336 1.00 87.19 96 SER A CA 1
ATOM 764 C C . SER A 1 96 ? 23.582 -5.957 -16.194 1.00 87.19 96 SER A C 1
ATOM 766 O O . SER A 1 96 ? 23.435 -4.903 -15.580 1.00 87.19 96 SER A O 1
ATOM 768 N N . GLN A 1 97 ? 24.555 -6.825 -15.900 1.00 81.50 97 GLN A N 1
ATOM 769 C CA . GLN A 1 97 ? 25.510 -6.609 -14.799 1.00 81.50 97 GLN A CA 1
ATOM 770 C C . GLN A 1 97 ? 26.947 -6.373 -15.280 1.00 81.50 97 GLN A C 1
ATOM 772 O O . GLN A 1 97 ? 27.701 -5.669 -14.616 1.00 81.50 97 GLN A O 1
ATOM 777 N N . VAL A 1 98 ? 27.339 -6.957 -16.422 1.00 82.50 98 VAL A N 1
ATOM 778 C CA . VAL A 1 98 ? 28.730 -6.904 -16.923 1.00 82.50 98 VAL A CA 1
ATOM 779 C C . VAL A 1 98 ? 28.802 -6.756 -18.444 1.00 82.50 98 VAL A C 1
ATOM 781 O O . VAL A 1 98 ? 29.649 -6.034 -18.955 1.00 82.50 98 VAL A O 1
ATOM 784 N N . THR A 1 99 ? 27.924 -7.440 -19.180 1.00 84.94 99 THR A N 1
ATOM 785 C CA . THR A 1 99 ? 28.005 -7.564 -20.646 1.00 84.94 99 THR A CA 1
ATOM 786 C C . THR A 1 99 ? 27.716 -6.267 -21.393 1.00 84.94 99 THR A C 1
ATOM 788 O O . THR A 1 99 ? 28.314 -6.014 -22.434 1.00 84.94 99 THR A O 1
ATOM 791 N N . ASN A 1 100 ? 26.813 -5.445 -20.871 1.00 89.38 100 ASN A N 1
ATOM 792 C CA . ASN A 1 100 ? 26.539 -4.101 -21.354 1.00 89.38 100 ASN A CA 1
ATOM 793 C C . ASN A 1 100 ? 26.147 -3.214 -20.164 1.00 89.38 100 ASN A C 1
ATOM 795 O O . ASN A 1 100 ? 25.559 -3.712 -19.200 1.00 89.38 100 ASN A O 1
ATOM 799 N N . PRO A 1 101 ? 26.478 -1.916 -20.204 1.00 88.12 101 PRO A N 1
ATOM 800 C CA . PRO A 1 101 ? 26.022 -0.983 -19.187 1.00 88.12 101 PRO A CA 1
ATOM 801 C C . PRO A 1 101 ? 24.508 -0.762 -19.300 1.00 88.12 101 PRO A C 1
ATOM 803 O O . PRO A 1 101 ? 23.948 -0.749 -20.399 1.00 88.12 101 PRO A O 1
ATOM 806 N N . SER A 1 102 ? 23.860 -0.574 -18.152 1.00 88.06 102 SER A N 1
ATOM 807 C CA . SER A 1 102 ? 22.469 -0.121 -18.076 1.00 88.06 102 SER A CA 1
ATOM 808 C C . SER A 1 102 ? 22.376 1.361 -18.450 1.00 88.06 102 SER A C 1
ATOM 810 O O . SER A 1 102 ? 23.274 2.132 -18.117 1.00 88.06 102 SER A O 1
ATOM 812 N N . ILE A 1 103 ? 21.283 1.750 -19.107 1.00 89.12 103 ILE A N 1
ATOM 813 C CA . ILE A 1 103 ? 20.993 3.140 -19.495 1.00 89.12 103 ILE A CA 1
ATOM 814 C C . ILE A 1 103 ? 20.377 3.876 -18.298 1.00 89.12 103 ILE A C 1
ATOM 816 O O . ILE A 1 103 ? 19.512 3.309 -17.627 1.00 89.12 103 ILE A O 1
ATOM 820 N N . ASP A 1 104 ? 20.786 5.121 -18.031 1.00 91.50 104 ASP A N 1
ATOM 821 C CA . ASP A 1 104 ? 20.144 5.979 -17.024 1.00 91.50 104 ASP A CA 1
ATOM 822 C C . ASP A 1 104 ? 18.849 6.604 -17.589 1.00 91.50 104 ASP A C 1
ATOM 824 O O . ASP A 1 104 ? 18.918 7.554 -18.373 1.00 91.50 104 ASP A O 1
ATOM 828 N N . PRO A 1 105 ? 17.650 6.154 -17.167 1.00 88.81 105 PRO A N 1
ATOM 829 C CA . PRO A 1 105 ? 16.382 6.615 -17.735 1.00 88.81 105 PRO A CA 1
ATOM 830 C C . PRO A 1 105 ? 16.052 8.084 -17.428 1.00 88.81 105 PRO A C 1
ATOM 832 O O . PRO A 1 105 ? 15.129 8.635 -18.025 1.00 88.81 105 PRO A O 1
ATOM 835 N N . LEU A 1 106 ? 16.745 8.718 -16.473 1.00 88.50 106 LEU A N 1
ATOM 836 C CA . LEU A 1 106 ? 16.526 10.124 -16.120 1.00 88.50 106 LEU A CA 1
ATOM 837 C C . LEU A 1 106 ? 17.450 11.072 -16.886 1.00 88.50 106 LEU A C 1
ATOM 839 O O . LEU A 1 106 ? 17.122 12.251 -17.029 1.00 88.50 106 LEU A O 1
ATOM 843 N N . ARG A 1 107 ? 18.616 10.590 -17.328 1.00 92.88 107 ARG A N 1
ATOM 844 C CA . ARG A 1 107 ? 19.653 11.417 -17.969 1.00 92.88 107 ARG A CA 1
ATOM 845 C C . ARG A 1 107 ? 19.838 11.117 -19.448 1.00 92.88 107 ARG A C 1
ATOM 847 O O . ARG A 1 107 ? 20.314 11.984 -20.178 1.00 92.88 107 ARG A O 1
ATOM 854 N N . GLU A 1 108 ? 19.479 9.918 -19.880 1.00 93.56 108 GLU A N 1
ATOM 855 C CA . GLU A 1 108 ? 19.667 9.429 -21.240 1.00 93.56 108 GLU A CA 1
ATOM 856 C C . GLU A 1 108 ? 18.311 9.219 -21.934 1.00 93.56 108 GLU A C 1
ATOM 858 O O . GLU A 1 108 ? 17.305 8.930 -21.281 1.00 93.56 108 GLU A O 1
ATOM 863 N N . PRO A 1 109 ? 18.240 9.389 -23.265 1.00 89.19 109 PRO A N 1
ATOM 864 C CA . PRO A 1 109 ? 16.991 9.244 -23.998 1.00 89.19 109 PRO A CA 1
ATOM 865 C C . PRO A 1 109 ? 16.513 7.786 -24.021 1.00 89.19 109 PRO A C 1
ATOM 867 O O . PRO A 1 109 ? 17.286 6.866 -24.280 1.00 89.19 109 PRO A O 1
ATOM 870 N N . MET A 1 110 ? 15.206 7.591 -23.837 1.00 88.62 110 MET A N 1
ATOM 871 C CA . MET A 1 110 ? 14.531 6.305 -24.028 1.00 88.62 110 MET A CA 1
ATOM 872 C C . MET A 1 110 ? 13.397 6.442 -25.044 1.00 88.62 110 MET A C 1
ATOM 874 O O . MET A 1 110 ? 12.640 7.414 -25.013 1.00 88.62 110 MET A O 1
ATOM 878 N N . GLU A 1 111 ? 13.243 5.454 -25.925 1.00 88.44 111 GLU A N 1
ATOM 879 C CA . GLU A 1 111 ? 12.150 5.406 -26.896 1.00 88.44 111 GLU A CA 1
ATOM 880 C C . GLU A 1 111 ? 11.018 4.490 -26.407 1.00 88.44 111 GLU A C 1
ATOM 882 O O . GLU A 1 111 ? 11.239 3.326 -26.087 1.00 88.44 111 GLU A O 1
ATOM 887 N N . LEU A 1 112 ? 9.790 5.019 -26.372 1.00 90.31 112 LEU A N 1
ATOM 888 C CA . LEU A 1 112 ? 8.567 4.286 -25.998 1.00 90.31 112 LEU A CA 1
ATOM 889 C C . LEU A 1 112 ? 7.547 4.226 -27.151 1.00 90.31 112 LEU A C 1
ATOM 891 O O . LEU A 1 112 ? 6.376 3.894 -26.944 1.00 90.31 112 LEU A O 1
ATOM 895 N N . ARG A 1 113 ? 7.957 4.605 -28.371 1.00 90.12 113 ARG A N 1
ATOM 896 C CA . ARG A 1 113 ? 7.059 4.640 -29.531 1.00 90.12 113 ARG A CA 1
ATOM 897 C C . ARG A 1 113 ? 6.549 3.237 -29.825 1.00 90.12 113 ARG A C 1
ATOM 899 O O . ARG A 1 113 ? 7.320 2.312 -30.047 1.00 90.12 113 ARG A O 1
ATOM 906 N N . THR A 1 114 ? 5.230 3.108 -29.843 1.00 87.69 114 THR A N 1
ATOM 907 C CA . THR A 1 114 ? 4.544 1.849 -30.119 1.00 87.69 114 THR A CA 1
ATOM 908 C C . THR A 1 114 ? 3.711 2.015 -31.382 1.00 87.69 114 THR A C 1
ATOM 910 O O . THR A 1 114 ? 2.956 2.980 -31.504 1.00 87.69 114 THR A O 1
ATOM 913 N N . TYR A 1 115 ? 3.840 1.075 -32.315 1.00 87.94 115 TYR A N 1
ATOM 914 C CA . TYR A 1 115 ? 3.046 1.024 -33.540 1.00 87.94 115 TYR A CA 1
ATOM 915 C C . TYR A 1 115 ? 1.983 -0.068 -33.409 1.00 87.94 115 TYR A C 1
ATOM 917 O O . TYR A 1 115 ? 2.273 -1.168 -32.943 1.00 87.94 115 TYR A O 1
ATOM 925 N N . VAL A 1 116 ? 0.753 0.228 -33.826 1.00 88.94 116 VAL A N 1
ATOM 926 C CA . VAL A 1 116 ? -0.356 -0.735 -33.846 1.00 88.94 116 VAL A CA 1
ATOM 927 C C . VAL A 1 116 ? -0.783 -0.946 -35.292 1.00 88.94 116 VAL A C 1
ATOM 929 O O . VAL A 1 116 ? -1.128 0.011 -35.980 1.00 88.94 116 VAL A O 1
ATOM 932 N N . GLY A 1 117 ? -0.764 -2.194 -35.756 1.00 87.50 117 GLY A N 1
ATOM 933 C CA . GLY A 1 117 ? -1.118 -2.554 -37.129 1.00 87.50 117 GLY A CA 1
ATOM 934 C C . GLY A 1 117 ? -0.226 -3.657 -37.688 1.00 87.50 117 GLY A C 1
ATOM 935 O O . GLY A 1 117 ? 0.665 -4.163 -37.006 1.00 87.50 117 GLY A O 1
ATOM 936 N N . LEU A 1 118 ? -0.481 -4.048 -38.937 1.00 79.75 118 LEU A N 1
ATOM 937 C CA . LEU A 1 118 ? 0.376 -4.997 -39.642 1.00 79.75 118 LEU A CA 1
ATOM 938 C C . LEU A 1 118 ? 1.759 -4.364 -39.829 1.00 79.75 118 LEU A C 1
ATOM 940 O O . LEU A 1 118 ? 1.853 -3.244 -40.332 1.00 79.75 118 LEU A O 1
ATOM 944 N N . ASN A 1 119 ? 2.816 -5.089 -39.467 1.00 72.19 119 ASN A N 1
ATOM 945 C CA . ASN A 1 119 ? 4.181 -4.686 -39.784 1.00 72.19 119 ASN A CA 1
ATOM 946 C C . ASN A 1 119 ? 4.370 -4.804 -41.306 1.00 72.19 119 ASN A C 1
ATOM 948 O O . ASN A 1 119 ? 4.691 -5.877 -41.820 1.00 72.19 119 ASN A O 1
ATOM 952 N N . GLN A 1 120 ? 4.035 -3.747 -42.049 1.00 62.91 120 GLN A N 1
ATOM 953 C CA . GLN A 1 120 ? 4.233 -3.711 -43.491 1.00 62.91 120 GLN A CA 1
ATOM 954 C C . GLN A 1 120 ? 5.736 -3.657 -43.755 1.00 62.91 120 GLN A C 1
ATOM 956 O O . GLN A 1 120 ? 6.411 -2.712 -43.360 1.00 62.91 120 GLN A O 1
ATOM 961 N N . VAL A 1 121 ? 6.230 -4.722 -44.387 1.00 60.38 121 VAL A N 1
ATOM 962 C CA . VAL A 1 121 ? 7.605 -4.903 -44.865 1.00 60.38 121 VAL A CA 1
ATOM 963 C C . VAL A 1 121 ? 8.136 -3.600 -45.460 1.00 60.38 121 VAL A C 1
ATOM 965 O O . VAL A 1 121 ? 7.423 -2.948 -46.223 1.00 60.38 121 VAL A O 1
ATOM 968 N N . GLU A 1 122 ? 9.379 -3.243 -45.126 1.00 60.72 122 GLU A N 1
ATOM 969 C CA . GLU A 1 122 ? 10.057 -2.065 -45.671 1.00 60.72 122 GLU A CA 1
ATOM 970 C C . GLU A 1 122 ? 9.951 -2.041 -47.202 1.00 60.72 122 GLU A C 1
ATOM 972 O O . GLU A 1 122 ? 10.609 -2.798 -47.920 1.00 60.72 122 GLU A O 1
ATOM 977 N N . LEU A 1 123 ? 9.105 -1.151 -47.718 1.00 54.72 123 LEU A N 1
ATOM 978 C CA . LEU A 1 123 ? 9.095 -0.806 -49.128 1.00 54.72 123 LEU A CA 1
ATOM 979 C C . LEU A 1 123 ? 10.273 0.136 -49.359 1.00 54.72 123 LEU A C 1
ATOM 981 O O . LEU A 1 123 ? 10.226 1.308 -48.989 1.00 54.72 123 LEU A O 1
ATOM 985 N N . ASN A 1 124 ? 11.339 -0.384 -49.965 1.00 58.94 124 ASN A N 1
ATOM 986 C CA . ASN A 1 124 ? 12.472 0.415 -50.414 1.00 58.94 124 ASN A CA 1
ATOM 987 C C . ASN A 1 124 ? 12.023 1.275 -51.608 1.00 58.94 124 ASN A C 1
ATOM 989 O O . ASN A 1 124 ? 12.131 0.869 -52.766 1.00 58.94 124 ASN A O 1
ATOM 993 N N . VAL A 1 125 ? 11.421 2.431 -51.317 1.00 61.19 125 VAL A N 1
ATOM 994 C CA . VAL A 1 125 ? 11.022 3.410 -52.330 1.00 61.19 125 VAL A CA 1
ATOM 995 C C . VAL A 1 125 ? 12.256 4.251 -52.680 1.00 61.19 125 VAL A C 1
ATOM 997 O O . VAL A 1 125 ? 12.760 4.967 -51.808 1.00 61.19 125 VAL A O 1
ATOM 1000 N N . PRO A 1 126 ? 12.768 4.206 -53.927 1.00 50.97 126 PRO A N 1
ATOM 1001 C CA . PRO A 1 126 ? 13.954 4.965 -54.306 1.00 50.97 126 PRO A CA 1
ATOM 1002 C C . PRO A 1 126 ? 13.746 6.464 -54.053 1.00 50.97 126 PRO A C 1
ATOM 1004 O O . PRO A 1 126 ? 12.851 7.077 -54.631 1.00 50.97 126 PRO A O 1
ATOM 1007 N N . GLY A 1 127 ? 14.579 7.053 -53.190 1.00 58.84 127 GLY A N 1
ATOM 1008 C CA . GLY A 1 127 ? 14.591 8.494 -52.911 1.00 58.84 127 GLY A CA 1
ATOM 1009 C C . GLY A 1 127 ? 13.894 8.943 -51.623 1.00 58.84 127 GLY A C 1
ATOM 1010 O O . GLY A 1 127 ? 13.990 10.122 -51.285 1.00 58.84 127 GLY A O 1
ATOM 1011 N N . VAL A 1 128 ? 13.253 8.045 -50.867 1.00 55.62 128 VAL A N 1
ATOM 1012 C CA . VAL A 1 128 ? 12.668 8.382 -49.557 1.00 55.62 128 VAL A CA 1
ATOM 1013 C C . VAL A 1 128 ? 13.607 7.897 -48.457 1.00 55.62 128 VAL A C 1
ATOM 1015 O O . VAL A 1 128 ? 13.766 6.696 -48.255 1.00 55.62 128 VAL A O 1
ATOM 1018 N N . LYS A 1 129 ? 14.262 8.824 -47.745 1.00 54.78 129 LYS A N 1
ATOM 1019 C CA . LYS A 1 129 ? 15.021 8.458 -46.540 1.00 54.78 129 LYS A CA 1
ATOM 1020 C C . LYS A 1 129 ? 14.042 7.971 -45.463 1.00 54.78 129 LYS A C 1
ATOM 1022 O O . LYS A 1 129 ? 13.048 8.662 -45.225 1.00 54.78 129 LYS A O 1
ATOM 1027 N N . PRO A 1 130 ? 14.308 6.829 -44.804 1.00 53.06 130 PRO A N 1
ATOM 1028 C CA . PRO A 1 130 ? 13.485 6.376 -43.693 1.00 53.06 130 PRO A CA 1
ATOM 1029 C C . PRO A 1 130 ? 13.524 7.424 -42.576 1.00 53.06 130 PRO A C 1
ATOM 1031 O O . PRO A 1 130 ? 14.574 7.997 -42.277 1.00 53.06 130 PRO A O 1
ATOM 1034 N N . ALA A 1 131 ? 12.361 7.719 -41.996 1.00 47.50 131 ALA A N 1
ATOM 1035 C CA . ALA A 1 131 ? 12.231 8.700 -40.928 1.00 47.50 131 ALA A CA 1
ATOM 1036 C C . ALA A 1 131 ? 12.883 8.159 -39.645 1.00 47.50 131 ALA A C 1
ATOM 1038 O O . ALA A 1 131 ? 12.229 7.487 -38.852 1.00 47.50 131 ALA A O 1
ATOM 1039 N N . GLY A 1 132 ? 14.177 8.430 -39.464 1.00 55.97 132 GLY A N 1
ATOM 1040 C CA . GLY A 1 132 ? 14.916 8.004 -38.274 1.00 55.97 132 GLY A CA 1
ATOM 1041 C C . GLY A 1 132 ? 16.441 7.975 -38.407 1.00 55.97 132 GLY A C 1
ATOM 1042 O O . GLY A 1 132 ? 17.052 7.050 -37.883 1.00 55.97 132 GLY A O 1
ATOM 1043 N N . SER A 1 133 ? 17.053 8.949 -39.096 1.00 34.84 133 SER A N 1
ATOM 1044 C CA . SER A 1 133 ? 18.500 9.230 -39.007 1.00 34.84 133 SER A CA 1
ATOM 1045 C C . SER A 1 133 ? 18.741 10.625 -38.459 1.00 34.84 133 SER A C 1
ATOM 1047 O O . SER A 1 133 ? 18.161 11.550 -39.080 1.00 34.84 133 SER A O 1
#

Radius of gyration: 28.79 Å; chains: 1; bounding box: 58×27×88 Å

pLDDT: mean 83.28, std 11.73, range [34.84, 95.12]

Sequence (133 aa):
MCVNQCTFDVHYNEEDGVARSREENCVGCHRCAVFCPTHALTIHRNPLQFRANYNWSQGVIEDILKQAERGGTLLTGRGTDPNYVNYWDHLLLNASQVTNPSIDPLREPMELRTYVGLNQVELNVPGVKPAGS

Foldseek 3Di:
DLCVQDPQNQWDADPVRDIHGDCVSDPPPCRSQVPDPVNPDDDDDDPPQDDDDPVDDSVNVVLVVVCVVVVHHDDDDDDDDDPDDDPCVVDDDDDDDPPDDDDDPVPDDDDPDDDDDPPPPDDCDPPDDPPDD